Protein AF-A0A7S3AEM7-F1 (afdb_monomer_lite)

Organism: NCBI:txid156174

Radius of gyration: 25.13 Å; chains: 1; bounding box: 67×32×72 Å

Secondary structure (DSSP, 8-state):
--------PPPPPGGGB-HHHHTS-HHHHHHHHHHHHHHHHHHHHHHHHHHHHHHHHHHHHHHHHHHHHHHHHHTT--SSHHHHHHHHHHHHHHHHHHHHHHHHHHHHHHHHHHHHGGG--SBHHHHHHHHHHHHHHHHIIIIIIHHHHHHHHHHHHHHHHHHH----

InterPro domains:
  IPR045122 Calcium permeable stress-gated cation channel 1-like [PTHR13018] (8-155)

pLDDT: mean 77.85, std 10.49, range [43.31, 89.12]

Foldseek 3Di:
DPDPDPPDDDDDDPVFFPPVLPPDDPVQLVVLVVVLVVVLVVLLVVLLVVLLVLVVVLVVVLVVLVVVVVVVVVVVNDDDPSVVVNVVVNVVSVVVSVVVLVVSLVVSLVVLVVSLVSSRDRGNVVSVVVSVVSNVVSCCCSVPVSVVVSVVVVVVVVVVVVVPDPDD

Sequence (168 aa):
APGSCVEVASAPEPDGVLWENLELSWTYRLCVKAIVLVITYLLLAASFALFLLVRDKQARWTISLTETQVASRWFGLAMGDGLMATLATKSALAGAAAGVISGVSVAVVAFLFSASTWEGHATQTRQEQSLFAKISEALYFNIVLVPIGVGAFLSYHVSSEHLSDPSP

Structure (mmCIF, N/CA/C/O backbone):
data_AF-A0A7S3AEM7-F1
#
_entry.id   AF-A0A7S3AEM7-F1
#
loop_
_atom_site.group_PDB
_atom_site.id
_atom_site.type_symbol
_atom_site.label_atom_id
_atom_site.label_alt_id
_atom_site.label_comp_id
_atom_site.label_asym_id
_atom_site.label_entity_id
_atom_site.label_seq_id
_atom_site.pdbx_PDB_ins_code
_atom_site.Cartn_x
_atom_site.Cartn_y
_atom_site.Cartn_z
_atom_site.o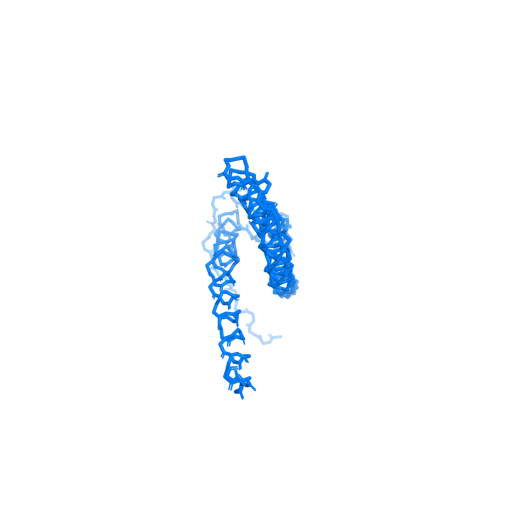ccupancy
_atom_site.B_iso_or_equiv
_atom_site.auth_seq_id
_atom_site.auth_comp_id
_atom_site.auth_asym_id
_atom_site.auth_atom_id
_atom_site.pdbx_PDB_model_num
ATOM 1 N N . ALA A 1 1 ? -35.671 -15.169 19.746 1.00 46.00 1 ALA A N 1
ATOM 2 C CA . ALA A 1 1 ? -34.592 -15.124 18.740 1.00 46.00 1 ALA A CA 1
ATOM 3 C C . ALA A 1 1 ? -33.615 -16.253 19.051 1.00 46.00 1 ALA A C 1
ATOM 5 O O . ALA A 1 1 ? -33.321 -16.434 20.229 1.00 46.00 1 ALA A O 1
ATOM 6 N N . PRO A 1 2 ? -33.209 -17.072 18.072 1.00 43.31 2 PRO A N 1
ATOM 7 C CA . PRO A 1 2 ? -32.381 -18.244 18.329 1.00 43.31 2 PRO A CA 1
ATOM 8 C C . PRO A 1 2 ? -31.000 -17.825 18.862 1.00 43.31 2 PRO A C 1
ATOM 10 O O . PRO A 1 2 ? -30.247 -17.151 18.171 1.00 43.31 2 PRO A O 1
ATOM 13 N N . GLY A 1 3 ? -30.704 -18.220 20.104 1.00 47.66 3 GLY A N 1
ATOM 14 C CA . GLY A 1 3 ? -29.352 -18.515 20.589 1.00 47.66 3 GLY A CA 1
ATOM 15 C C . GLY A 1 3 ? -28.330 -17.379 20.683 1.00 47.66 3 GLY A C 1
ATOM 16 O O . GLY A 1 3 ? -27.193 -17.587 20.272 1.00 47.66 3 GLY A O 1
ATOM 17 N N . SER A 1 4 ? -28.654 -16.217 21.264 1.00 58.19 4 SER A N 1
ATOM 18 C CA . SER A 1 4 ? -27.594 -15.307 21.724 1.00 58.19 4 SER A CA 1
ATOM 19 C C . SER A 1 4 ? -26.919 -15.919 22.956 1.00 58.19 4 SER A C 1
ATOM 21 O O . SER A 1 4 ? -27.363 -15.709 24.086 1.00 58.19 4 SER A O 1
ATOM 23 N N . CYS A 1 5 ? -25.888 -16.736 22.741 1.00 64.88 5 CYS A N 1
ATOM 24 C CA . CYS A 1 5 ? -24.992 -17.155 23.811 1.00 64.88 5 CYS A CA 1
ATOM 25 C C . CYS A 1 5 ? -24.472 -15.896 24.510 1.00 64.88 5 CYS A C 1
ATOM 27 O O . CYS A 1 5 ? -23.917 -15.010 23.861 1.00 64.88 5 CYS A O 1
ATOM 29 N N . VAL A 1 6 ? -24.690 -15.797 25.822 1.00 69.88 6 VAL A N 1
ATOM 30 C CA . VAL A 1 6 ? -24.072 -14.751 26.636 1.00 69.88 6 VAL A CA 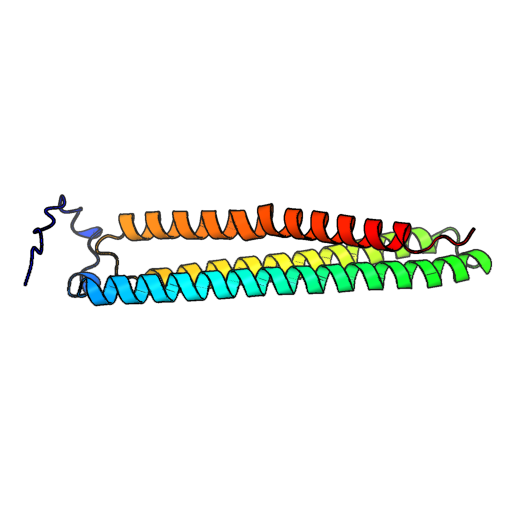1
ATOM 31 C C . VAL A 1 6 ? -22.576 -15.039 26.627 1.00 69.88 6 VAL A C 1
ATOM 33 O O . VAL A 1 6 ? -22.118 -15.995 27.250 1.00 69.88 6 VAL A O 1
ATOM 36 N N . GLU A 1 7 ? -21.824 -14.264 25.850 1.00 72.00 7 GLU A N 1
ATOM 37 C CA . GLU A 1 7 ? -20.369 -14.353 25.821 1.00 72.00 7 GLU A CA 1
ATOM 38 C C . GLU A 1 7 ? -19.841 -13.791 27.144 1.00 72.00 7 GLU A C 1
ATOM 40 O O . GLU A 1 7 ? -19.785 -12.580 27.352 1.00 72.00 7 GLU A O 1
ATOM 45 N N . VAL A 1 8 ? -19.507 -14.684 28.076 1.00 76.38 8 VAL A N 1
ATOM 46 C CA . VAL A 1 8 ? -18.849 -14.313 29.329 1.00 76.38 8 VAL A CA 1
ATOM 47 C C . VAL A 1 8 ? -17.351 -14.236 29.055 1.00 76.38 8 VAL A C 1
ATOM 49 O O . VAL A 1 8 ? -16.675 -15.258 28.960 1.00 76.38 8 VAL A O 1
ATOM 52 N N . ALA A 1 9 ? -16.838 -13.019 28.901 1.00 77.50 9 ALA A N 1
ATOM 53 C CA . ALA A 1 9 ? -15.408 -12.745 28.818 1.00 77.50 9 ALA A CA 1
ATOM 54 C C . ALA A 1 9 ? -14.904 -12.178 30.152 1.00 77.50 9 ALA A C 1
ATOM 56 O O . ALA A 1 9 ? -15.628 -11.456 30.838 1.00 77.50 9 ALA A O 1
ATOM 57 N N . SER A 1 10 ? -13.657 -12.486 30.518 1.00 81.62 10 SER A N 1
ATOM 58 C CA . SER A 1 10 ? -13.003 -11.865 31.673 1.00 81.62 10 SER A CA 1
ATOM 59 C C . SER A 1 10 ? -12.975 -10.348 31.502 1.00 81.62 10 SER A C 1
ATOM 61 O O . SER A 1 10 ? -12.551 -9.847 30.458 1.00 81.62 10 SER A O 1
ATOM 63 N N . ALA A 1 11 ? -13.442 -9.627 32.520 1.00 79.44 11 ALA A N 1
ATOM 64 C CA . ALA A 1 11 ? -13.425 -8.174 32.507 1.00 79.44 11 ALA A CA 1
ATOM 65 C C . ALA A 1 11 ? -11.966 -7.675 32.511 1.00 79.44 11 ALA A C 1
ATOM 67 O O . ALA A 1 11 ? -11.166 -8.164 33.314 1.00 79.44 11 ALA A O 1
ATOM 68 N N . PRO A 1 12 ? -11.602 -6.746 31.615 1.00 79.38 12 PRO A N 1
ATOM 69 C CA . PRO A 1 12 ? -10.299 -6.086 31.643 1.00 79.38 12 PRO A CA 1
ATOM 70 C C . PRO A 1 12 ? -10.201 -5.114 32.832 1.00 79.38 12 PRO A C 1
ATOM 72 O O . PRO A 1 12 ? -11.193 -4.818 33.501 1.00 79.38 12 PRO A O 1
ATOM 75 N N . GLU A 1 13 ? -9.002 -4.581 33.056 1.00 86.31 13 GLU A N 1
ATOM 76 C CA . GLU A 1 13 ? -8.776 -3.473 33.989 1.00 86.31 13 GLU A CA 1
ATOM 77 C C . GLU A 1 13 ? -9.640 -2.249 33.616 1.00 86.31 13 GLU A C 1
ATOM 79 O O . GLU A 1 13 ? -9.871 -2.012 32.425 1.00 86.31 13 GLU A O 1
ATOM 84 N N . PRO A 1 14 ? -10.126 -1.468 34.604 1.00 81.69 14 PRO A N 1
ATOM 85 C CA . PRO A 1 14 ? -11.102 -0.396 34.379 1.00 81.69 14 PRO A CA 1
ATOM 86 C C . PRO A 1 14 ? -10.607 0.690 33.414 1.00 81.69 14 PRO A C 1
ATOM 88 O O . PRO A 1 14 ? -11.410 1.246 32.667 1.00 81.69 14 PRO A O 1
ATOM 91 N N . ASP A 1 15 ? -9.296 0.934 33.378 1.00 84.69 15 ASP A N 1
ATOM 92 C CA . ASP A 1 15 ? -8.669 1.927 32.500 1.00 84.69 15 ASP A CA 1
ATOM 93 C C . ASP A 1 15 ? -8.606 1.467 31.033 1.00 84.69 15 ASP A C 1
ATOM 95 O O . ASP A 1 15 ? -8.532 2.286 30.122 1.00 84.69 15 ASP A O 1
ATOM 99 N N . GLY A 1 16 ? -8.669 0.155 30.780 1.00 82.25 16 GLY A N 1
ATOM 100 C CA . GLY A 1 16 ? -8.613 -0.424 29.434 1.00 82.25 16 GLY A CA 1
ATOM 101 C C . GLY A 1 16 ? -9.978 -0.576 28.756 1.00 82.25 16 GLY A C 1
ATOM 102 O O . GLY A 1 16 ? -10.043 -1.071 27.623 1.00 82.25 16 GLY A O 1
ATOM 103 N N . VAL A 1 17 ? -11.065 -0.210 29.443 1.00 86.56 17 VAL A N 1
ATOM 104 C CA . VAL A 1 17 ? -12.440 -0.316 28.939 1.00 86.56 17 VAL A CA 1
ATOM 105 C C . VAL A 1 17 ? -12.786 0.906 28.096 1.00 86.56 17 VAL A C 1
ATOM 107 O O . VAL A 1 17 ? -12.756 2.042 28.563 1.00 86.56 17 VAL A O 1
ATOM 110 N N . LEU A 1 18 ? -13.19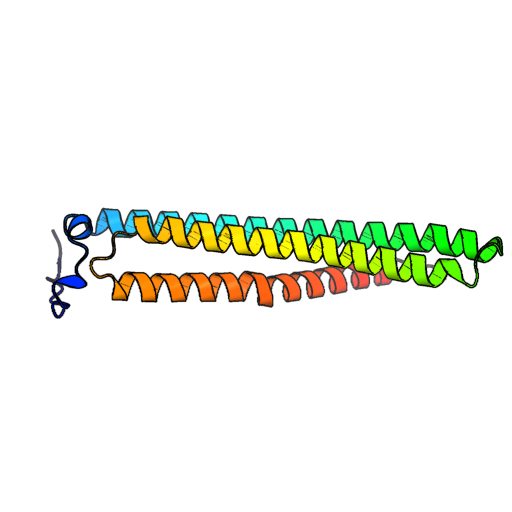7 0.664 26.853 1.00 84.19 18 LEU A N 1
ATOM 111 C CA . LEU A 1 18 ? -13.706 1.708 25.967 1.00 84.19 18 LEU A CA 1
ATOM 112 C C . LEU A 1 18 ? -15.217 1.834 26.167 1.00 84.19 18 LEU A C 1
ATOM 114 O O . LEU A 1 18 ? -16.007 1.174 25.486 1.00 84.19 18 LEU A O 1
ATOM 118 N N . TRP A 1 19 ? -15.606 2.668 27.133 1.00 84.31 19 TRP A N 1
ATOM 119 C CA . TRP A 1 19 ? -16.998 2.818 27.573 1.00 84.31 19 TRP A CA 1
ATOM 120 C C . TRP A 1 19 ? -17.953 3.210 26.441 1.00 84.31 19 TRP A C 1
ATOM 122 O O . TRP A 1 19 ? -19.044 2.656 26.339 1.00 84.31 19 TRP A O 1
ATOM 132 N N . GLU A 1 20 ? -17.497 4.073 25.534 1.00 84.25 20 GLU A N 1
ATOM 133 C CA . GLU A 1 20 ? -18.246 4.547 24.360 1.00 84.25 20 GLU A CA 1
ATOM 134 C C . GLU A 1 20 ? -18.667 3.408 23.416 1.00 84.25 20 GLU A C 1
ATOM 136 O O . GLU A 1 20 ? -19.687 3.488 22.734 1.00 84.25 20 GLU A O 1
ATOM 141 N N . ASN A 1 21 ? -17.905 2.312 23.396 1.00 83.12 21 ASN A N 1
ATOM 142 C CA . ASN A 1 21 ? -18.122 1.206 22.470 1.00 83.12 21 ASN A CA 1
ATOM 143 C C . ASN A 1 21 ? -18.993 0.090 23.052 1.00 83.12 21 ASN A C 1
ATOM 145 O O . ASN A 1 21 ? -19.444 -0.774 22.293 1.00 83.12 21 ASN A O 1
ATOM 149 N N . LEU A 1 22 ? -19.240 0.073 24.367 1.00 81.56 22 LEU A N 1
ATOM 150 C CA . LEU A 1 22 ? -19.992 -0.994 25.041 1.00 81.56 22 LEU A CA 1
ATOM 151 C C . LEU A 1 22 ? -21.453 -1.068 24.582 1.00 81.56 22 LEU A C 1
ATOM 153 O O . LEU A 1 22 ? -21.993 -2.168 24.482 1.00 81.56 22 LEU A O 1
ATOM 157 N N . GLU A 1 23 ? -22.055 0.071 24.242 1.00 86.12 23 GLU A N 1
ATOM 158 C CA . GLU A 1 23 ? -23.465 0.177 23.840 1.00 86.12 23 GLU A CA 1
ATOM 159 C C . GLU A 1 23 ? -23.722 -0.254 22.386 1.00 86.12 23 GLU A C 1
ATOM 161 O O . GLU A 1 23 ? -24.865 -0.449 21.968 1.00 86.12 23 GLU A O 1
ATOM 166 N N . LEU A 1 24 ? -22.661 -0.439 21.594 1.00 85.38 24 LEU A N 1
ATOM 167 C CA . LEU A 1 24 ? -22.786 -0.807 20.189 1.00 85.38 24 LEU A CA 1
ATOM 168 C C . LEU A 1 24 ? -23.316 -2.236 20.027 1.00 85.38 24 LEU A C 1
ATOM 170 O O . LEU A 1 24 ? -22.726 -3.204 20.513 1.00 85.38 24 LEU A O 1
ATOM 174 N N . SER A 1 25 ? -24.391 -2.371 19.249 1.00 87.06 25 SER A N 1
ATOM 175 C CA . SER A 1 25 ? -24.947 -3.675 18.883 1.00 87.06 25 SER A CA 1
ATOM 176 C C . SER A 1 25 ? -23.938 -4.532 18.105 1.00 87.06 25 SER A C 1
ATOM 178 O O . SER A 1 25 ? -23.137 -4.037 17.307 1.00 87.06 25 SER A O 1
ATOM 180 N N . TRP A 1 26 ? -23.998 -5.852 18.299 1.00 81.25 26 TRP A N 1
ATOM 181 C CA . TRP A 1 26 ? -23.118 -6.796 17.601 1.00 81.25 26 TRP A CA 1
ATOM 182 C C . TRP A 1 26 ? -23.251 -6.704 16.072 1.00 81.25 26 TRP A C 1
ATOM 184 O O . TRP A 1 26 ? -22.250 -6.741 15.358 1.00 81.25 26 TRP A O 1
ATOM 194 N N . THR A 1 27 ? -24.473 -6.513 15.566 1.00 86.44 27 THR A N 1
ATOM 195 C CA . THR A 1 27 ? -24.755 -6.335 14.134 1.00 86.44 27 THR A CA 1
ATOM 196 C C . THR A 1 27 ? -24.099 -5.082 13.566 1.00 86.44 27 THR A C 1
ATOM 198 O O . THR A 1 27 ? -23.529 -5.143 12.478 1.00 86.44 27 THR A O 1
ATOM 201 N N . TYR A 1 28 ? -24.120 -3.968 14.303 1.00 86.88 28 TYR A N 1
ATOM 202 C CA . TYR A 1 28 ? -23.415 -2.752 13.901 1.00 86.88 28 TYR A CA 1
ATOM 203 C C . TYR A 1 28 ? -21.904 -2.990 13.810 1.00 86.88 28 TYR A C 1
ATOM 205 O O . TYR A 1 28 ? -21.299 -2.694 12.780 1.00 86.88 28 TYR A O 1
ATOM 213 N N . ARG A 1 29 ? -21.303 -3.612 14.835 1.00 83.88 29 ARG A N 1
ATOM 214 C CA . ARG A 1 29 ? -19.864 -3.935 14.835 1.00 83.88 29 ARG A CA 1
ATOM 215 C C . ARG A 1 29 ? -19.484 -4.844 13.665 1.00 83.88 29 ARG A C 1
ATOM 217 O O . ARG A 1 29 ? -18.454 -4.626 13.031 1.00 83.88 29 ARG A O 1
ATOM 224 N N . LEU A 1 30 ? -20.310 -5.846 13.358 1.00 85.69 30 LEU A N 1
ATOM 225 C CA . LEU A 1 30 ? -20.096 -6.734 12.214 1.00 85.69 30 LEU A CA 1
ATOM 226 C C . LEU A 1 30 ? -20.170 -5.965 10.885 1.00 85.69 30 LEU A C 1
ATOM 228 O O . LEU A 1 30 ? -19.307 -6.141 10.028 1.00 85.69 30 LEU A O 1
ATOM 232 N N . CYS A 1 31 ? -21.168 -5.091 10.733 1.00 88.94 31 CYS A N 1
ATOM 233 C CA . CYS A 1 31 ? -21.360 -4.277 9.535 1.00 88.94 31 CYS A CA 1
ATOM 234 C C . CYS A 1 31 ? -20.168 -3.342 9.293 1.00 88.94 31 CYS A C 1
ATOM 236 O O . CYS A 1 31 ? -19.599 -3.340 8.203 1.00 88.94 31 CYS A O 1
ATOM 238 N N . VAL A 1 32 ? -19.720 -2.617 10.323 1.00 88.00 32 VAL A N 1
ATOM 239 C CA . VAL A 1 32 ? -18.553 -1.731 10.214 1.00 88.00 32 VAL A CA 1
ATOM 240 C C . VAL A 1 32 ? -17.293 -2.523 9.874 1.00 88.00 32 VAL A C 1
ATOM 242 O O . VAL A 1 32 ? -16.569 -2.139 8.959 1.00 88.00 32 VAL A O 1
ATOM 245 N N . LYS A 1 33 ? -17.054 -3.667 10.528 1.00 85.38 33 LYS A N 1
ATOM 246 C CA . LYS A 1 33 ? -15.909 -4.535 10.204 1.00 85.38 33 LYS A CA 1
ATOM 247 C C . LYS A 1 33 ? -15.935 -5.013 8.755 1.00 85.38 33 LYS A C 1
ATOM 249 O O . LYS A 1 33 ? -14.894 -5.001 8.103 1.00 85.38 33 LYS A O 1
ATOM 254 N N . ALA A 1 34 ? -17.105 -5.396 8.244 1.00 87.44 34 ALA A N 1
ATOM 255 C CA . ALA A 1 34 ? -17.266 -5.794 6.850 1.00 87.44 34 ALA A CA 1
ATOM 256 C C . ALA A 1 34 ? -16.980 -4.627 5.891 1.00 87.44 34 ALA A C 1
ATOM 258 O O . ALA A 1 34 ? -16.246 -4.804 4.923 1.00 87.44 34 ALA A O 1
ATOM 259 N N . ILE A 1 35 ? -17.490 -3.427 6.185 1.00 88.81 35 ILE A N 1
ATOM 260 C CA . ILE A 1 35 ? -17.245 -2.222 5.379 1.00 88.81 35 ILE A CA 1
ATOM 261 C C . ILE A 1 35 ? -15.755 -1.867 5.366 1.00 88.81 35 ILE A C 1
ATOM 263 O O . ILE A 1 35 ? -15.186 -1.675 4.293 1.00 88.81 35 ILE A O 1
ATOM 267 N N . VAL A 1 36 ? -15.103 -1.825 6.532 1.00 87.38 36 VAL A N 1
ATOM 268 C CA . VAL A 1 36 ? -13.665 -1.532 6.639 1.00 87.38 36 VAL A CA 1
ATOM 269 C C . VAL A 1 36 ? -12.846 -2.554 5.855 1.00 87.38 36 VAL A C 1
ATOM 271 O O . VAL A 1 36 ? -11.929 -2.173 5.130 1.00 87.38 36 VAL A O 1
ATOM 274 N N . LEU A 1 37 ? -13.196 -3.837 5.940 1.00 84.50 37 LEU A N 1
ATOM 275 C CA . LEU A 1 37 ? -12.527 -4.908 5.202 1.00 84.50 37 LEU A CA 1
ATOM 276 C C . LEU A 1 37 ? -12.708 -4.754 3.684 1.00 84.50 37 LEU A C 1
ATOM 278 O O . LEU A 1 37 ? -11.727 -4.827 2.945 1.00 84.50 37 LEU A O 1
ATOM 282 N N . VAL A 1 38 ? -13.922 -4.461 3.211 1.00 88.44 38 VAL A N 1
ATOM 283 C CA . VAL A 1 38 ? -14.184 -4.198 1.785 1.00 88.44 38 VAL A CA 1
ATOM 284 C C . VAL A 1 38 ? -13.381 -2.993 1.295 1.00 88.44 38 VAL A C 1
ATOM 286 O O . VAL A 1 38 ? -12.703 -3.085 0.272 1.00 88.44 38 VAL A O 1
ATOM 289 N N . ILE A 1 39 ? -13.403 -1.879 2.032 1.00 87.50 39 ILE A N 1
ATOM 290 C CA . ILE A 1 39 ? -12.648 -0.674 1.667 1.00 87.50 39 ILE A CA 1
ATOM 291 C C . ILE A 1 39 ? -11.141 -0.963 1.661 1.00 87.50 39 ILE A C 1
ATOM 293 O O . ILE A 1 39 ? -10.441 -0.524 0.751 1.00 87.50 39 ILE A O 1
ATOM 297 N N . THR A 1 40 ? -10.648 -1.750 2.619 1.00 84.06 40 THR A N 1
ATOM 298 C CA . THR A 1 40 ? -9.240 -2.166 2.679 1.00 84.06 40 THR A CA 1
ATOM 299 C C . THR A 1 40 ? -8.838 -2.938 1.425 1.00 84.06 40 THR A C 1
ATOM 301 O O . THR A 1 40 ? -7.826 -2.603 0.813 1.00 84.06 40 THR A O 1
ATOM 304 N N . TYR A 1 41 ? -9.642 -3.909 0.980 1.00 84.75 41 TYR A N 1
ATOM 305 C CA . TYR A 1 41 ? -9.359 -4.640 -0.260 1.00 84.75 41 TYR A CA 1
ATOM 306 C C . TYR A 1 41 ? -9.422 -3.751 -1.506 1.00 84.75 41 TYR A C 1
ATOM 308 O O . TYR A 1 41 ? -8.595 -3.910 -2.402 1.00 84.75 41 TYR A O 1
ATOM 316 N N . LEU A 1 42 ? -10.348 -2.788 -1.563 1.00 87.06 42 LEU A N 1
ATOM 317 C CA . LEU A 1 42 ? -10.406 -1.819 -2.663 1.00 87.06 42 LEU A CA 1
ATOM 318 C C . LEU A 1 42 ? -9.161 -0.922 -2.701 1.00 87.06 42 LEU A C 1
ATOM 320 O O . LEU A 1 42 ? -8.594 -0.707 -3.771 1.00 87.06 42 LEU A O 1
ATOM 324 N N . LEU A 1 43 ? -8.701 -0.442 -1.543 1.00 84.94 43 LEU A N 1
ATOM 325 C CA . LEU A 1 43 ? -7.452 0.315 -1.410 1.00 84.94 43 LEU A CA 1
ATOM 326 C C . LEU A 1 43 ? -6.237 -0.513 -1.829 1.00 84.94 43 LEU A C 1
ATOM 328 O O . LEU A 1 43 ? -5.356 0.006 -2.510 1.00 84.94 43 LEU A O 1
ATOM 332 N N . LEU A 1 44 ? -6.203 -1.795 -1.466 1.00 83.12 44 LEU A N 1
ATOM 333 C CA . LEU A 1 44 ? -5.133 -2.717 -1.847 1.00 83.12 44 LEU A CA 1
ATOM 334 C C . LEU A 1 44 ? -5.128 -2.997 -3.361 1.00 83.12 44 LEU A C 1
ATOM 336 O O . LEU A 1 44 ? -4.078 -3.053 -3.995 1.00 83.12 44 LEU A O 1
ATOM 340 N N . ALA A 1 45 ? -6.304 -3.138 -3.974 1.00 84.81 45 ALA A N 1
ATOM 341 C CA . ALA A 1 45 ? -6.421 -3.291 -5.422 1.00 84.81 45 ALA A CA 1
ATOM 342 C C . ALA A 1 45 ? -5.990 -2.009 -6.158 1.00 84.81 45 ALA A C 1
ATOM 344 O O . ALA A 1 45 ? -5.282 -2.069 -7.166 1.00 84.81 45 ALA A O 1
ATOM 345 N N . ALA A 1 46 ? -6.370 -0.842 -5.631 1.00 85.31 46 ALA A N 1
ATOM 346 C CA . ALA A 1 46 ? -5.952 0.448 -6.166 1.00 85.31 46 ALA A CA 1
ATOM 347 C C . ALA A 1 46 ? -4.438 0.672 -6.018 1.00 85.31 46 ALA A C 1
ATOM 349 O O . ALA A 1 46 ? -3.807 1.165 -6.956 1.00 85.31 46 ALA A O 1
ATOM 350 N N . SER A 1 47 ? -3.834 0.276 -4.888 1.00 83.44 47 SER A N 1
ATOM 351 C CA . SER A 1 47 ? -2.379 0.336 -4.710 1.00 83.44 47 SER A CA 1
ATOM 352 C C . SER A 1 47 ? -1.685 -0.558 -5.735 1.00 83.44 47 SER A C 1
ATOM 354 O O . SER A 1 47 ? -0.792 -0.090 -6.436 1.00 83.44 47 SER A O 1
ATOM 356 N N . PHE A 1 48 ? -2.151 -1.793 -5.925 1.00 83.50 48 PHE A N 1
ATOM 357 C CA . PHE A 1 48 ? -1.607 -2.700 -6.935 1.00 83.50 48 PHE A CA 1
ATOM 358 C C . PHE A 1 48 ? -1.658 -2.101 -8.351 1.00 83.50 48 PHE A C 1
ATOM 360 O O . PHE A 1 48 ? -0.651 -2.099 -9.063 1.00 83.50 48 PHE A O 1
ATOM 367 N N . ALA A 1 49 ? -2.797 -1.522 -8.742 1.00 85.19 49 ALA A N 1
ATOM 368 C CA . ALA A 1 49 ? -2.943 -0.855 -10.035 1.00 85.19 49 ALA A CA 1
ATOM 369 C C . ALA A 1 49 ? -1.980 0.337 -10.187 1.00 85.19 49 ALA A C 1
ATOM 371 O O . ALA A 1 49 ? -1.332 0.486 -11.225 1.00 85.19 49 ALA A O 1
ATOM 372 N N . LEU A 1 50 ? -1.827 1.159 -9.145 1.00 85.88 50 LEU A N 1
ATOM 373 C CA . LEU A 1 50 ? -0.868 2.265 -9.140 1.00 85.88 50 LEU A CA 1
ATOM 374 C C . LEU A 1 50 ? 0.576 1.774 -9.275 1.00 85.88 50 LEU A C 1
ATOM 376 O O . LEU A 1 50 ? 1.347 2.364 -10.030 1.00 85.88 50 LEU A O 1
ATOM 380 N N . PHE A 1 51 ? 0.945 0.684 -8.602 1.00 83.69 51 PHE A N 1
ATOM 381 C CA . PHE A 1 51 ? 2.276 0.090 -8.733 1.00 83.69 51 PHE A CA 1
ATOM 382 C C . PHE A 1 51 ? 2.555 -0.376 -10.164 1.00 83.69 51 PHE A C 1
ATOM 384 O O . PHE A 1 51 ? 3.636 -0.098 -10.686 1.00 83.69 51 PHE A O 1
ATOM 391 N N . LEU A 1 52 ? 1.590 -1.036 -10.812 1.00 83.44 52 LEU A N 1
ATOM 392 C CA . LEU A 1 52 ? 1.707 -1.431 -12.218 1.00 83.44 52 LEU A CA 1
ATOM 393 C C . LEU A 1 52 ? 1.926 -0.215 -13.121 1.00 83.44 52 LEU A C 1
ATOM 395 O O . LEU A 1 52 ? 2.845 -0.219 -13.938 1.00 83.44 52 LEU A O 1
ATOM 399 N N . LEU A 1 53 ? 1.140 0.848 -12.936 1.00 85.81 53 LEU A N 1
ATOM 400 C CA . LEU A 1 53 ? 1.261 2.075 -13.726 1.00 85.81 53 LEU A CA 1
ATOM 401 C C . LEU A 1 53 ? 2.612 2.765 -13.519 1.00 85.81 53 LEU A C 1
ATOM 403 O O . LEU A 1 53 ? 3.254 3.161 -14.491 1.00 85.81 53 LEU A O 1
ATOM 407 N N . VAL A 1 54 ? 3.070 2.894 -12.271 1.00 85.88 54 VAL A N 1
ATOM 408 C CA . VAL A 1 54 ? 4.373 3.499 -11.960 1.00 85.88 54 VAL A CA 1
ATOM 409 C C . VAL A 1 54 ? 5.501 2.688 -12.598 1.00 85.88 54 VAL A C 1
ATOM 411 O O . VAL A 1 54 ? 6.410 3.277 -13.185 1.00 85.88 54 VAL A O 1
ATOM 414 N N . ARG A 1 55 ? 5.439 1.352 -12.542 1.00 82.12 55 ARG A N 1
ATOM 415 C CA . ARG A 1 55 ? 6.465 0.480 -13.131 1.00 82.12 55 ARG A CA 1
ATOM 416 C C . ARG A 1 55 ? 6.442 0.466 -14.659 1.00 82.12 55 ARG A C 1
ATOM 418 O O . ARG A 1 55 ? 7.515 0.555 -15.249 1.00 82.12 55 ARG A O 1
ATOM 425 N N . ASP A 1 56 ? 5.273 0.428 -15.295 1.00 82.31 56 ASP A N 1
ATOM 426 C CA . ASP A 1 56 ? 5.148 0.529 -16.760 1.00 82.31 56 ASP A CA 1
ATOM 427 C C . ASP A 1 56 ? 5.692 1.874 -17.264 1.00 82.31 56 ASP A C 1
ATOM 429 O O . ASP A 1 56 ? 6.520 1.923 -18.177 1.00 82.31 56 ASP A O 1
ATOM 433 N N . LYS A 1 57 ? 5.320 2.981 -16.606 1.00 82.19 57 LYS A N 1
ATOM 434 C CA . LYS A 1 57 ? 5.880 4.300 -16.929 1.00 82.19 57 LYS A CA 1
ATOM 435 C C . LYS A 1 57 ? 7.390 4.318 -16.711 1.00 82.19 57 LYS A C 1
ATOM 437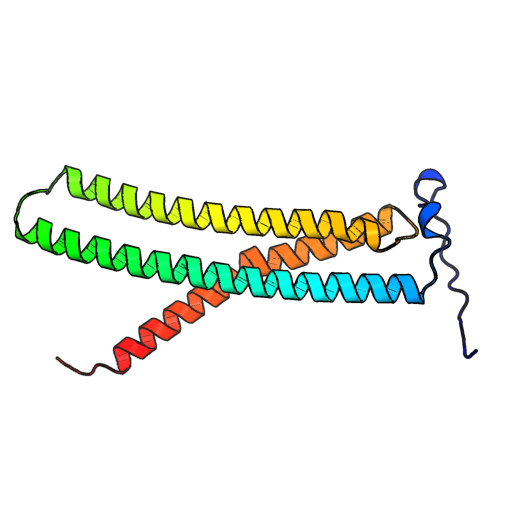 O O . LYS A 1 57 ? 8.115 4.743 -17.604 1.00 82.19 57 LYS A O 1
ATOM 442 N N . GLN A 1 58 ? 7.889 3.804 -15.590 1.00 81.44 58 GLN A N 1
ATOM 443 C CA . GLN A 1 58 ? 9.328 3.732 -15.339 1.00 81.44 58 GLN A CA 1
ATOM 444 C C . GLN A 1 58 ? 10.066 2.939 -16.434 1.00 81.44 58 GLN A C 1
ATOM 446 O O . GLN A 1 58 ? 11.117 3.385 -16.902 1.00 81.44 58 GLN A O 1
ATOM 451 N N . ALA A 1 59 ? 9.517 1.806 -16.882 1.00 79.00 59 ALA A N 1
ATOM 452 C CA . ALA A 1 59 ? 10.100 0.981 -17.938 1.00 79.00 59 ALA A CA 1
ATOM 453 C C . ALA A 1 59 ? 10.164 1.728 -19.281 1.00 79.00 59 ALA A C 1
ATOM 455 O O . ALA A 1 59 ? 11.246 1.861 -19.856 1.00 79.00 59 ALA A O 1
ATOM 456 N N . ARG A 1 60 ? 9.045 2.310 -19.735 1.00 78.00 60 ARG A N 1
ATOM 457 C CA . ARG A 1 60 ? 8.979 3.069 -21.001 1.00 78.00 60 ARG A CA 1
ATOM 458 C C . ARG A 1 60 ? 9.927 4.266 -21.023 1.00 78.00 60 ARG A C 1
ATOM 460 O O . ARG A 1 60 ? 10.607 4.507 -22.017 1.00 78.00 60 ARG A O 1
ATOM 467 N N . TRP A 1 61 ? 10.003 5.003 -19.915 1.00 76.31 61 TRP A N 1
ATOM 468 C CA . TRP A 1 61 ? 10.910 6.146 -19.792 1.00 76.31 61 TRP A CA 1
ATOM 469 C C . TRP A 1 61 ? 12.376 5.708 -19.817 1.00 76.31 61 TRP A C 1
ATOM 471 O O . TRP A 1 61 ? 13.208 6.374 -20.429 1.00 76.31 61 TRP A O 1
ATOM 481 N N . THR A 1 62 ? 12.692 4.561 -19.211 1.00 72.81 62 THR A N 1
ATOM 482 C CA . THR A 1 62 ? 14.049 4.002 -19.242 1.00 72.81 62 THR A CA 1
ATOM 483 C C . THR A 1 62 ? 14.466 3.623 -20.667 1.00 72.81 62 THR A C 1
ATOM 485 O O . THR A 1 62 ? 15.603 3.908 -21.041 1.00 72.81 62 THR A O 1
ATOM 488 N N . ILE A 1 63 ? 13.555 3.051 -21.467 1.00 73.56 63 ILE A N 1
ATOM 489 C CA . ILE A 1 63 ? 13.805 2.685 -22.874 1.00 73.56 63 ILE A CA 1
ATOM 490 C C . ILE A 1 63 ? 14.041 3.936 -23.738 1.00 73.56 63 ILE A C 1
ATOM 492 O O . ILE A 1 63 ? 15.044 4.020 -24.450 1.00 73.56 63 ILE A O 1
ATOM 496 N N . SER A 1 64 ? 13.188 4.957 -23.613 1.00 73.12 64 SER A N 1
ATOM 497 C CA . SER A 1 64 ? 13.337 6.217 -24.362 1.00 73.12 64 SER A CA 1
ATOM 498 C C . SER A 1 64 ? 14.655 6.944 -24.043 1.00 73.12 64 SER A C 1
ATOM 500 O O . SER A 1 64 ? 15.338 7.468 -24.931 1.00 73.12 64 SER A O 1
ATOM 502 N N . LEU A 1 65 ? 15.077 6.920 -22.774 1.00 71.75 65 LEU A N 1
ATOM 503 C CA . LEU A 1 65 ? 16.374 7.461 -22.362 1.00 71.75 65 LEU A CA 1
ATOM 504 C C . LEU A 1 65 ? 17.542 6.664 -22.955 1.00 71.75 65 LEU A C 1
ATOM 506 O O . LEU A 1 65 ? 18.573 7.250 -23.272 1.00 71.75 65 LEU A O 1
ATOM 510 N N . THR A 1 66 ? 17.414 5.347 -23.133 1.00 67.50 66 THR A N 1
ATOM 511 C CA . THR A 1 66 ? 18.462 4.560 -23.797 1.00 67.50 66 THR A CA 1
ATOM 512 C C . THR A 1 66 ? 18.552 4.828 -25.298 1.00 67.50 66 THR A C 1
ATOM 514 O O . THR A 1 66 ? 19.666 4.942 -25.799 1.00 67.50 66 THR A O 1
ATOM 517 N N . GLU A 1 67 ? 17.440 5.009 -26.013 1.00 67.50 67 GLU A N 1
ATOM 518 C CA . GLU A 1 67 ? 17.462 5.298 -27.460 1.00 67.50 67 GLU A CA 1
ATOM 519 C C . GLU A 1 67 ? 18.160 6.626 -27.781 1.00 67.50 67 GLU A C 1
ATOM 521 O O . GLU A 1 67 ? 19.041 6.692 -28.640 1.00 67.50 67 GLU A O 1
ATOM 526 N N . THR A 1 68 ? 17.834 7.677 -27.027 1.00 64.62 68 THR A N 1
ATOM 527 C CA . THR A 1 68 ? 18.462 9.002 -27.174 1.00 64.62 68 THR A CA 1
ATOM 528 C C . THR A 1 68 ? 19.960 8.984 -26.851 1.00 64.62 68 THR A C 1
ATOM 530 O O . THR A 1 68 ? 20.740 9.718 -27.460 1.00 64.62 68 THR A O 1
ATOM 533 N N . GLN A 1 69 ? 20.382 8.106 -25.939 1.00 63.31 69 GLN A N 1
ATOM 534 C CA . GLN A 1 69 ? 21.785 7.909 -25.566 1.00 63.31 69 GLN A CA 1
ATOM 535 C C . GLN A 1 69 ? 22.564 7.073 -26.586 1.00 63.31 69 GLN A C 1
ATOM 537 O O . GLN A 1 69 ? 23.732 7.354 -26.847 1.00 63.31 69 GLN A O 1
ATOM 542 N N . VAL A 1 70 ? 21.948 6.052 -27.187 1.00 63.25 70 VAL A N 1
ATOM 543 C CA . VAL A 1 70 ? 22.580 5.308 -28.286 1.00 63.25 70 VAL A CA 1
ATOM 544 C C . VAL A 1 70 ? 22.812 6.259 -29.458 1.00 63.25 70 VAL A C 1
ATOM 546 O O . VAL A 1 70 ? 23.923 6.297 -29.983 1.00 63.25 70 VAL A O 1
ATOM 549 N N . ALA A 1 71 ? 21.831 7.105 -29.788 1.00 62.38 71 ALA A N 1
ATOM 550 C CA . ALA A 1 71 ? 21.992 8.142 -30.802 1.00 62.38 71 ALA A CA 1
ATOM 551 C C . ALA A 1 71 ? 23.161 9.094 -30.477 1.00 62.38 71 ALA A C 1
ATOM 553 O O . ALA A 1 71 ? 24.045 9.282 -31.310 1.00 62.38 71 ALA A O 1
ATOM 554 N N . SER A 1 72 ? 23.242 9.641 -29.258 1.00 61.84 72 SER A N 1
ATOM 555 C CA . SER A 1 72 ? 24.332 10.558 -28.882 1.00 61.84 72 SER A CA 1
ATOM 556 C C . SER A 1 72 ? 25.713 9.887 -28.813 1.00 61.84 72 SER A C 1
ATOM 558 O O . SER A 1 72 ? 26.719 10.526 -29.137 1.00 61.84 72 SER A O 1
ATOM 560 N N . ARG A 1 73 ? 25.774 8.593 -28.462 1.00 60.84 73 ARG A N 1
ATOM 561 C CA . ARG A 1 73 ? 26.999 7.777 -28.485 1.00 60.84 73 ARG A CA 1
ATOM 562 C C . ARG A 1 73 ? 27.519 7.566 -29.908 1.00 60.84 73 ARG A C 1
ATOM 564 O O . ARG A 1 73 ? 28.729 7.639 -30.108 1.00 60.84 73 ARG A O 1
ATOM 571 N N . TRP A 1 74 ? 26.634 7.361 -30.887 1.00 60.66 74 TRP A N 1
ATOM 572 C CA . TRP A 1 74 ? 27.004 7.325 -32.310 1.00 60.66 74 TRP A CA 1
ATOM 573 C C . TRP A 1 74 ? 27.519 8.679 -32.819 1.00 60.66 74 TRP A C 1
ATOM 575 O O . TRP A 1 74 ? 28.412 8.711 -33.660 1.00 60.66 74 TRP A O 1
ATOM 585 N N . PHE A 1 75 ? 27.022 9.791 -32.269 1.00 64.56 75 PHE A N 1
ATOM 586 C CA . PHE A 1 75 ? 27.482 11.144 -32.611 1.00 64.56 75 PHE A CA 1
ATOM 587 C C . PHE A 1 75 ? 28.757 11.600 -31.872 1.00 64.56 75 PHE A C 1
ATOM 589 O O . PHE A 1 75 ? 29.181 12.740 -32.046 1.00 64.56 75 PHE A O 1
ATOM 596 N N . GLY A 1 76 ? 29.407 10.742 -31.074 1.00 55.59 76 GLY A N 1
ATOM 597 C CA . GLY A 1 76 ? 30.741 11.007 -30.512 1.00 55.59 76 GLY A CA 1
ATOM 598 C C . GLY A 1 76 ? 30.828 12.144 -29.481 1.00 55.59 76 GLY A C 1
ATOM 599 O O . GLY A 1 76 ? 31.929 12.580 -29.156 1.00 55.59 76 GLY A O 1
ATOM 600 N N . LEU A 1 77 ? 29.698 12.629 -28.953 1.00 57.62 77 LEU A N 1
ATOM 601 C CA . LEU A 1 77 ? 29.648 13.868 -28.163 1.00 57.62 77 LEU A CA 1
ATOM 602 C C . LEU A 1 77 ? 29.768 13.704 -26.637 1.00 57.62 77 LEU A C 1
ATOM 604 O O . LEU A 1 77 ? 29.859 14.711 -25.943 1.00 57.62 77 LEU A O 1
ATOM 608 N N . ALA A 1 78 ? 29.797 12.492 -26.071 1.00 54.31 78 ALA A N 1
ATOM 609 C CA . ALA A 1 78 ? 29.898 12.344 -24.612 1.00 54.31 78 ALA A CA 1
ATOM 610 C C . ALA A 1 78 ? 30.440 10.974 -24.176 1.00 54.31 78 ALA A C 1
ATOM 612 O O . ALA A 1 78 ? 29.694 10.000 -24.125 1.00 54.31 78 ALA A O 1
ATOM 613 N N . MET A 1 79 ? 31.726 10.896 -23.808 1.00 55.12 79 MET A N 1
ATOM 614 C CA . MET A 1 79 ? 32.298 9.689 -23.180 1.00 55.12 79 MET A CA 1
ATOM 615 C C . MET A 1 79 ? 32.510 9.804 -21.658 1.00 55.12 79 MET A C 1
ATOM 617 O O . MET A 1 79 ? 32.612 8.774 -21.003 1.00 55.12 79 MET A O 1
ATOM 621 N N . GLY A 1 80 ? 32.529 11.014 -21.079 1.00 58.44 80 GLY A N 1
ATOM 622 C CA . GLY A 1 80 ? 32.774 11.229 -19.639 1.00 58.44 80 GLY A CA 1
ATOM 623 C C . GLY A 1 80 ? 31.522 11.595 -18.835 1.00 58.44 80 GLY A C 1
ATOM 624 O O . GLY A 1 80 ? 31.119 10.863 -17.934 1.00 58.44 80 GLY A O 1
ATOM 625 N N . ASP A 1 81 ? 30.855 12.690 -19.205 1.00 60.41 81 ASP A N 1
ATOM 626 C CA . ASP A 1 81 ? 29.738 13.249 -18.420 1.00 60.41 81 ASP A CA 1
ATOM 627 C C . ASP A 1 81 ? 28.398 12.521 -18.642 1.00 60.41 81 ASP A C 1
ATOM 629 O O . ASP A 1 81 ? 27.519 12.515 -17.777 1.00 60.41 81 ASP A O 1
ATOM 633 N N . GLY A 1 82 ? 28.248 11.833 -19.779 1.00 63.25 82 GLY A N 1
ATOM 634 C CA . GLY A 1 82 ? 27.020 11.117 -20.143 1.00 63.25 82 GLY A CA 1
ATOM 635 C C . GLY A 1 82 ? 26.727 9.889 -19.273 1.00 63.25 82 GLY A C 1
ATOM 636 O O . GLY A 1 82 ? 25.566 9.610 -18.971 1.00 63.25 82 GLY A O 1
ATOM 637 N N . LEU A 1 83 ? 27.755 9.170 -18.803 1.00 66.56 83 LEU A N 1
ATOM 638 C CA . LEU A 1 83 ? 27.574 7.977 -17.961 1.00 66.56 83 LEU A CA 1
ATOM 639 C C . LEU A 1 83 ? 27.045 8.348 -16.565 1.00 66.56 83 LEU A C 1
ATOM 641 O O . LEU A 1 83 ? 26.117 7.725 -16.053 1.00 66.56 83 LEU A O 1
ATOM 645 N N . MET A 1 84 ? 27.600 9.400 -15.960 1.00 69.50 84 MET A N 1
ATOM 646 C CA . MET A 1 84 ? 27.144 9.865 -14.649 1.00 69.50 84 MET A CA 1
ATOM 647 C C . MET A 1 84 ? 25.757 10.499 -14.740 1.00 69.50 84 MET A C 1
ATOM 649 O O . MET A 1 84 ? 24.913 10.222 -13.891 1.00 69.50 84 MET A O 1
ATOM 653 N N . ALA A 1 85 ? 25.471 11.259 -15.801 1.00 69.25 85 ALA A N 1
ATOM 654 C CA . ALA A 1 85 ? 24.138 11.806 -16.043 1.00 69.25 85 ALA A CA 1
ATOM 655 C C . ALA A 1 85 ? 23.079 10.708 -16.277 1.00 69.25 85 ALA A C 1
ATOM 657 O O . ALA A 1 85 ? 21.950 10.819 -15.798 1.00 69.25 85 ALA A O 1
ATOM 658 N N . THR A 1 86 ? 23.427 9.614 -16.961 1.00 66.62 86 THR A N 1
ATOM 659 C CA . THR A 1 86 ? 22.504 8.485 -17.190 1.00 66.62 86 THR A CA 1
ATOM 660 C C . THR A 1 86 ? 22.269 7.645 -15.942 1.00 66.62 86 THR A C 1
ATOM 662 O O . THR A 1 86 ? 21.131 7.265 -15.663 1.00 66.62 86 THR A O 1
ATOM 665 N N . LEU A 1 87 ? 23.312 7.380 -15.155 1.00 69.56 87 LEU A N 1
ATOM 666 C CA . LEU A 1 87 ? 23.157 6.715 -13.861 1.00 69.56 87 LEU A CA 1
ATOM 667 C C . LEU A 1 87 ? 22.347 7.580 -12.890 1.00 69.56 87 LEU A C 1
ATOM 669 O O . LEU A 1 87 ? 21.448 7.058 -12.233 1.00 69.56 87 LEU A O 1
ATOM 673 N N . ALA A 1 88 ? 22.605 8.891 -12.851 1.00 75.75 88 ALA A N 1
ATOM 674 C CA . ALA A 1 88 ? 21.872 9.837 -12.012 1.00 75.75 88 ALA A CA 1
ATOM 675 C C . ALA A 1 88 ? 20.395 9.959 -12.414 1.00 75.75 88 ALA A C 1
ATOM 677 O O . ALA A 1 88 ? 19.525 9.980 -11.550 1.00 75.75 88 ALA A O 1
ATOM 678 N N . THR A 1 89 ? 20.077 9.990 -13.710 1.00 73.44 89 THR A N 1
ATOM 679 C CA . THR A 1 89 ? 18.679 10.059 -14.176 1.00 7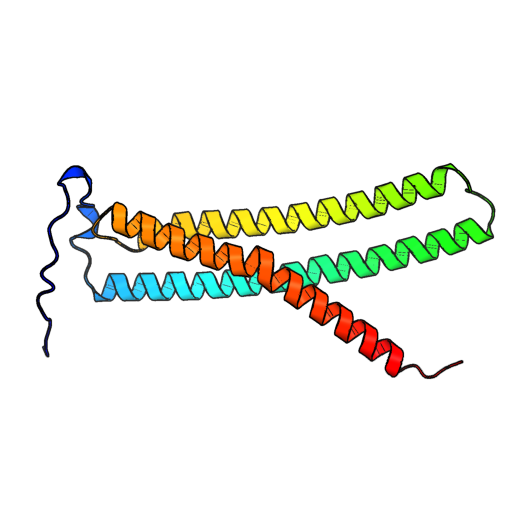3.44 89 THR A CA 1
ATOM 680 C C . THR A 1 89 ? 17.920 8.758 -13.922 1.00 73.44 89 THR A C 1
ATOM 682 O O . THR A 1 89 ? 16.779 8.803 -13.461 1.00 73.44 89 THR A O 1
ATOM 685 N N . LYS A 1 90 ? 18.547 7.592 -14.134 1.00 71.94 90 LYS A N 1
ATOM 686 C CA . LYS A 1 90 ? 17.933 6.291 -13.814 1.00 71.94 90 LYS A CA 1
ATOM 687 C C . LYS A 1 90 ? 17.709 6.111 -12.311 1.00 71.94 90 LYS A C 1
ATOM 689 O O . LYS A 1 90 ? 16.642 5.639 -11.912 1.00 71.94 90 LYS A O 1
ATOM 694 N N . SER A 1 91 ? 18.677 6.496 -11.478 1.00 76.06 91 SER A N 1
ATOM 695 C CA . SER A 1 91 ? 18.548 6.405 -10.020 1.00 76.06 91 SER A CA 1
ATOM 696 C C . SER A 1 91 ? 17.542 7.416 -9.469 1.00 76.06 91 SER A C 1
ATOM 698 O O . SER A 1 91 ? 16.743 7.049 -8.611 1.00 76.06 91 SER A O 1
ATOM 700 N N . ALA A 1 92 ? 17.492 8.638 -10.009 1.00 78.00 92 ALA A N 1
ATOM 701 C CA . ALA A 1 92 ? 16.484 9.634 -9.650 1.00 78.00 92 ALA A CA 1
ATOM 702 C C . ALA A 1 92 ? 15.066 9.162 -10.001 1.00 78.00 92 ALA A C 1
ATOM 704 O O . ALA A 1 92 ? 14.159 9.283 -9.178 1.00 78.00 92 ALA A O 1
ATOM 705 N N . LEU A 1 93 ? 14.874 8.557 -11.179 1.00 80.44 93 LEU A N 1
ATOM 706 C CA . LEU A 1 93 ? 13.583 7.996 -11.586 1.00 80.44 93 LEU A CA 1
ATOM 707 C C . LEU A 1 93 ? 13.166 6.825 -10.682 1.00 80.44 93 LEU A C 1
ATOM 709 O O . LEU A 1 93 ? 12.012 6.744 -10.261 1.00 80.44 93 LEU A O 1
ATOM 713 N N . ALA A 1 94 ? 14.107 5.939 -10.344 1.00 78.88 94 ALA A N 1
ATOM 714 C CA . ALA A 1 94 ? 13.859 4.846 -9.407 1.00 78.88 94 ALA A CA 1
ATOM 715 C C . ALA A 1 94 ? 13.529 5.359 -7.996 1.00 78.88 94 ALA A C 1
ATOM 717 O O . ALA A 1 94 ? 12.614 4.838 -7.358 1.00 78.88 94 ALA A O 1
ATOM 718 N N . GLY A 1 95 ? 14.220 6.405 -7.538 1.00 83.56 95 GLY A N 1
ATOM 719 C CA . GLY A 1 95 ? 13.949 7.074 -6.268 1.00 83.56 95 GLY A CA 1
ATOM 720 C C . GLY A 1 95 ? 12.567 7.723 -6.235 1.00 83.56 95 GLY A C 1
ATOM 721 O O . GLY A 1 95 ? 11.826 7.530 -5.274 1.00 83.56 95 GLY A O 1
ATOM 722 N N . ALA A 1 96 ? 12.171 8.418 -7.304 1.00 81.94 96 ALA A N 1
ATOM 723 C CA . ALA A 1 96 ? 10.841 9.013 -7.421 1.00 81.94 96 ALA A CA 1
ATOM 724 C C . ALA A 1 96 ? 9.733 7.945 -7.402 1.00 81.94 96 ALA A C 1
ATOM 726 O O . ALA A 1 96 ? 8.757 8.079 -6.664 1.00 81.94 96 ALA A O 1
ATOM 727 N N . ALA A 1 97 ? 9.912 6.849 -8.147 1.00 80.44 97 ALA A N 1
ATOM 728 C CA . ALA A 1 97 ? 8.986 5.718 -8.136 1.00 80.44 97 ALA A CA 1
ATOM 729 C C . ALA A 1 97 ? 8.871 5.083 -6.738 1.00 80.44 97 ALA A C 1
ATOM 731 O O . ALA A 1 97 ? 7.762 4.847 -6.256 1.00 80.44 97 ALA A O 1
ATOM 732 N N . ALA A 1 98 ? 10.001 4.864 -6.058 1.00 80.56 98 ALA A N 1
ATOM 733 C CA . ALA A 1 98 ? 10.029 4.356 -4.688 1.00 80.56 98 ALA A CA 1
ATOM 734 C C . ALA A 1 98 ? 9.352 5.317 -3.693 1.00 80.56 98 ALA A C 1
ATOM 736 O O . ALA A 1 98 ? 8.662 4.866 -2.778 1.00 80.56 98 ALA A O 1
ATOM 737 N N . GLY A 1 99 ? 9.495 6.629 -3.894 1.00 84.62 99 GLY A N 1
ATOM 738 C CA . GLY A 1 99 ? 8.838 7.658 -3.091 1.00 84.62 99 GLY A CA 1
ATOM 739 C C . GLY A 1 99 ? 7.316 7.619 -3.218 1.00 84.62 99 GLY A C 1
ATOM 740 O O . GLY A 1 99 ? 6.621 7.596 -2.204 1.00 84.62 99 GLY A O 1
ATOM 741 N N . VAL A 1 100 ? 6.790 7.528 -4.445 1.00 84.31 100 VAL A N 1
ATOM 742 C CA . VAL A 1 100 ? 5.341 7.399 -4.691 1.00 84.31 100 VAL A CA 1
ATOM 743 C C . VAL A 1 100 ? 4.795 6.126 -4.046 1.00 84.31 100 VAL A C 1
ATOM 745 O O . VAL A 1 100 ? 3.802 6.171 -3.323 1.00 84.31 100 VAL A O 1
ATOM 748 N N . ILE A 1 101 ? 5.483 5.002 -4.248 1.00 81.12 101 ILE A N 1
ATOM 749 C CA . ILE A 1 101 ? 5.140 3.703 -3.656 1.00 81.12 101 ILE A CA 1
ATOM 750 C C . ILE A 1 101 ? 5.087 3.774 -2.120 1.00 81.12 101 ILE A C 1
ATOM 752 O O . ILE A 1 101 ? 4.127 3.310 -1.495 1.00 81.12 101 ILE A O 1
ATOM 756 N N . SER A 1 102 ? 6.103 4.384 -1.509 1.00 83.88 102 SER A N 1
ATOM 757 C CA . SER A 1 102 ? 6.180 4.540 -0.054 1.00 83.88 102 SER A CA 1
ATOM 758 C C . SER A 1 102 ? 5.067 5.455 0.458 1.00 83.88 102 SER A C 1
ATOM 760 O O . SER A 1 102 ? 4.417 5.131 1.448 1.00 83.88 102 SER A O 1
ATOM 762 N N . GLY A 1 103 ? 4.786 6.553 -0.250 1.00 85.19 103 GLY A N 1
ATOM 763 C CA . GLY A 1 103 ? 3.708 7.482 0.090 1.00 85.19 103 GLY A CA 1
ATOM 764 C C . GLY A 1 103 ? 2.327 6.824 0.068 1.00 85.19 103 GLY A C 1
ATOM 765 O O . GLY A 1 103 ? 1.558 6.985 1.014 1.00 85.19 103 GLY A O 1
ATOM 766 N N . VAL A 1 104 ? 2.034 6.015 -0.956 1.00 84.38 104 VAL A N 1
ATOM 767 C CA . VAL A 1 104 ? 0.784 5.237 -1.027 1.00 84.38 104 VAL A CA 1
ATOM 768 C C . VAL A 1 104 ? 0.692 4.242 0.132 1.00 84.38 104 VAL A C 1
ATOM 770 O O . VAL A 1 104 ? -0.355 4.134 0.767 1.00 84.38 104 VAL A O 1
ATOM 773 N N . SER A 1 105 ? 1.790 3.558 0.461 1.00 83.25 105 SER A N 1
ATOM 774 C CA . SER A 1 105 ? 1.820 2.601 1.576 1.00 83.25 105 SER A CA 1
ATOM 775 C C . SER A 1 105 ? 1.541 3.282 2.922 1.00 83.25 105 SER A C 1
ATOM 777 O O . SER A 1 105 ? 0.746 2.780 3.715 1.00 83.25 105 SER A O 1
ATOM 779 N N . VAL A 1 106 ? 2.123 4.463 3.156 1.00 87.06 106 VAL A N 1
ATOM 780 C CA . VAL A 1 106 ? 1.847 5.281 4.350 1.00 87.06 106 VAL A CA 1
ATOM 781 C C . VAL A 1 106 ? 0.384 5.727 4.387 1.00 87.06 106 VAL A C 1
ATOM 783 O O . VAL A 1 106 ? -0.243 5.653 5.443 1.00 87.06 106 VAL A O 1
ATOM 786 N N . ALA A 1 107 ? -0.189 6.133 3.251 1.00 86.81 107 ALA A N 1
ATOM 787 C CA . ALA A 1 107 ? -1.593 6.537 3.173 1.00 86.81 107 ALA A CA 1
ATOM 788 C C . ALA A 1 107 ? -2.555 5.385 3.515 1.00 86.81 107 ALA A C 1
ATOM 790 O O . ALA A 1 107 ? -3.520 5.595 4.250 1.00 86.81 107 ALA A O 1
ATOM 791 N N . VAL A 1 108 ? -2.271 4.161 3.051 1.00 85.38 108 VAL A N 1
ATOM 792 C CA . VAL A 1 108 ? -3.056 2.964 3.406 1.00 85.38 108 VAL A CA 1
ATOM 793 C C . VAL A 1 108 ? -2.975 2.686 4.909 1.00 85.38 108 VAL A C 1
ATOM 795 O O . VAL A 1 108 ? -4.002 2.447 5.540 1.00 85.38 108 VAL A O 1
ATOM 798 N N . VAL A 1 109 ? -1.783 2.766 5.507 1.00 85.69 109 VAL A N 1
ATOM 799 C CA . VAL A 1 109 ? -1.609 2.565 6.957 1.00 85.69 109 VAL A CA 1
ATOM 800 C C . VAL A 1 109 ? -2.346 3.639 7.762 1.00 85.69 109 VAL A C 1
ATOM 802 O O . VAL A 1 109 ? -3.042 3.311 8.722 1.00 85.69 109 VAL A O 1
ATOM 805 N N . ALA A 1 110 ? -2.252 4.908 7.357 1.00 87.56 110 ALA A N 1
ATOM 806 C CA . ALA A 1 110 ? -2.971 6.006 8.000 1.00 87.56 110 ALA A CA 1
ATOM 807 C C . ALA A 1 110 ? -4.494 5.816 7.920 1.00 87.56 110 ALA A C 1
ATOM 809 O O . ALA A 1 110 ? -5.204 6.034 8.904 1.00 87.56 110 ALA A O 1
ATOM 810 N N . PHE A 1 111 ? -4.995 5.344 6.775 1.00 87.50 111 PHE A N 1
ATOM 811 C CA . PHE A 1 111 ? -6.402 4.994 6.621 1.00 87.50 111 PHE A CA 1
ATOM 812 C C . PHE A 1 111 ? -6.809 3.850 7.556 1.00 87.50 111 PHE A C 1
ATOM 814 O O . PHE A 1 111 ? -7.811 3.976 8.253 1.00 87.50 111 PHE A O 1
ATOM 821 N N . LEU A 1 112 ? -6.031 2.765 7.627 1.00 85.62 112 LEU A N 1
ATOM 822 C CA . LEU A 1 112 ? -6.315 1.637 8.525 1.00 85.62 112 LEU A CA 1
ATOM 823 C C . LEU A 1 112 ? -6.326 2.060 9.995 1.00 85.62 112 LEU A C 1
ATOM 825 O O . LEU A 1 112 ? -7.181 1.610 10.758 1.00 85.62 112 LEU A O 1
ATOM 829 N N . PHE A 1 113 ? -5.424 2.963 10.381 1.00 84.50 113 PHE A N 1
ATOM 830 C CA . PHE A 1 113 ? -5.419 3.553 11.714 1.00 84.50 113 PHE A CA 1
ATOM 831 C C . PHE A 1 113 ? -6.726 4.307 11.983 1.00 84.50 113 PHE A C 1
ATOM 833 O O . PHE A 1 113 ? -7.394 4.049 12.985 1.00 84.50 113 PHE A O 1
ATOM 840 N N . SER A 1 114 ? -7.149 5.164 11.049 1.00 85.75 114 SER A N 1
ATOM 841 C CA . SER A 1 114 ? -8.419 5.888 11.156 1.00 85.75 114 SER A CA 1
ATOM 842 C C . SER A 1 114 ? -9.638 4.963 11.141 1.00 85.75 114 SER A C 1
ATOM 844 O O . SER A 1 114 ? -10.605 5.239 11.836 1.00 85.75 114 SER A O 1
ATOM 846 N N . ALA A 1 115 ? -9.617 3.881 10.366 1.00 83.81 115 ALA A N 1
ATOM 847 C CA . ALA A 1 115 ? -10.725 2.937 10.270 1.00 83.81 115 ALA A CA 1
ATOM 848 C C . ALA A 1 115 ? -10.850 2.062 11.529 1.00 83.81 115 ALA A C 1
ATOM 850 O O . ALA A 1 115 ? -11.953 1.677 11.914 1.00 83.81 115 ALA A O 1
ATOM 851 N N . SER A 1 116 ? -9.731 1.790 12.211 1.00 82.44 116 SER A N 1
ATOM 852 C CA . SER A 1 116 ? -9.708 0.972 13.429 1.00 82.44 116 SER A CA 1
ATOM 853 C C . SER A 1 116 ? -10.494 1.586 14.592 1.00 82.44 116 SER A C 1
ATOM 855 O O . SER A 1 116 ? -11.036 0.852 15.422 1.00 82.44 116 SER A O 1
ATOM 857 N N . THR A 1 117 ? -10.594 2.920 14.643 1.00 81.75 117 THR A N 1
ATOM 858 C CA . THR A 1 117 ? -11.364 3.630 15.674 1.00 81.75 117 THR A CA 1
ATOM 859 C C . THR A 1 117 ? -12.867 3.434 15.482 1.00 81.75 117 THR A C 1
ATOM 861 O O . THR A 1 117 ? -13.614 3.442 16.455 1.00 81.75 117 THR A O 1
ATOM 864 N N . TRP A 1 118 ? -13.318 3.170 14.252 1.00 82.06 118 TRP A N 1
ATOM 865 C CA . TRP A 1 118 ? -14.733 2.968 13.934 1.00 82.06 118 TRP A CA 1
ATOM 866 C C . TRP A 1 118 ? -15.244 1.571 14.303 1.00 82.06 118 TRP A C 1
ATOM 868 O O . TRP A 1 118 ? -16.446 1.371 14.454 1.00 82.06 118 TRP A O 1
ATOM 878 N N . GLU A 1 119 ? -14.356 0.589 14.478 1.00 78.56 119 GLU A N 1
ATOM 879 C CA . GLU A 1 119 ? -14.734 -0.818 14.684 1.00 78.56 119 GLU A CA 1
ATOM 880 C C . GLU A 1 119 ? -15.336 -1.134 16.058 1.00 78.56 119 GLU A C 1
ATOM 882 O O . GLU A 1 119 ? -15.834 -2.245 16.266 1.00 78.56 119 GLU A O 1
ATOM 887 N N . GLY A 1 120 ? -15.316 -0.176 16.985 1.00 78.56 120 GLY A N 1
ATOM 888 C CA . GLY A 1 120 ? -16.060 -0.282 18.235 1.00 78.56 120 GLY A CA 1
ATOM 889 C C . GLY A 1 120 ? -15.577 -1.415 19.145 1.00 78.56 120 GLY A C 1
ATOM 890 O O . GLY A 1 120 ? -16.384 -2.208 19.637 1.00 78.56 120 GLY A O 1
ATOM 891 N N . HIS A 1 121 ? -14.260 -1.549 19.334 1.00 83.19 121 HIS A N 1
ATOM 892 C CA . HIS A 1 121 ? -13.692 -2.550 20.241 1.00 83.19 121 HIS A CA 1
ATOM 893 C C . HIS A 1 121 ? -14.033 -2.210 21.698 1.00 83.19 121 HIS A C 1
ATOM 895 O O . HIS A 1 121 ? -13.992 -1.052 22.097 1.00 83.19 121 HIS A O 1
ATOM 901 N N . ALA A 1 122 ? -14.358 -3.228 22.500 1.00 79.81 122 ALA A N 1
ATOM 902 C CA . ALA A 1 122 ? -14.720 -3.044 23.909 1.00 79.81 122 ALA A CA 1
ATOM 903 C C . ALA A 1 122 ? -13.508 -2.759 24.815 1.00 79.81 122 ALA A C 1
ATOM 905 O O . ALA A 1 122 ? -13.667 -2.197 25.895 1.00 79.81 122 ALA A O 1
ATOM 906 N N . THR A 1 123 ? -12.305 -3.162 24.388 1.00 84.12 123 THR A N 1
ATOM 907 C CA . THR A 1 123 ? -11.064 -2.973 25.146 1.00 84.12 123 THR A CA 1
ATOM 908 C C . THR A 1 123 ? -9.968 -2.404 24.260 1.00 84.12 123 THR A C 1
ATOM 910 O O . THR A 1 123 ? -9.862 -2.779 23.084 1.00 84.12 123 THR A O 1
ATOM 913 N N . GLN A 1 124 ? -9.128 -1.544 24.835 1.00 84.50 124 GLN A N 1
ATOM 914 C CA . GLN A 1 124 ? -7.997 -0.941 24.130 1.00 84.50 124 GLN A CA 1
ATOM 915 C C . GLN A 1 124 ? -7.016 -2.011 23.628 1.00 84.50 124 GLN A C 1
ATOM 917 O O . GLN A 1 124 ? -6.629 -2.007 22.464 1.00 84.50 124 GLN A O 1
ATOM 922 N N . THR A 1 125 ? -6.696 -3.011 24.451 1.00 86.94 125 THR A N 1
ATOM 923 C CA . THR A 1 125 ? -5.765 -4.085 24.066 1.00 86.94 125 THR A CA 1
ATOM 924 C C . THR A 1 125 ? -6.255 -4.882 22.854 1.00 86.94 125 THR A C 1
ATOM 926 O O . THR A 1 125 ? -5.467 -5.208 21.968 1.00 86.94 125 THR A O 1
ATOM 929 N N . ARG A 1 126 ? -7.560 -5.191 22.767 1.00 81.56 126 ARG A N 1
ATOM 930 C CA . ARG A 1 126 ? -8.114 -5.884 21.588 1.00 81.56 126 ARG A CA 1
ATOM 931 C C . ARG A 1 126 ? -8.098 -4.991 20.351 1.00 81.56 126 ARG A C 1
ATOM 933 O O . ARG A 1 126 ? -7.892 -5.502 19.252 1.00 81.56 126 ARG A O 1
ATOM 940 N N . GLN A 1 127 ? -8.311 -3.686 20.521 1.00 84.56 127 GLN A N 1
ATOM 941 C CA . GLN A 1 127 ? -8.195 -2.723 19.429 1.00 84.56 127 GLN A CA 1
ATOM 942 C C . GLN A 1 127 ? -6.769 -2.701 18.876 1.00 84.56 127 GLN A C 1
ATOM 944 O O . GLN A 1 127 ? -6.587 -2.842 17.670 1.00 84.56 127 GLN A O 1
ATOM 949 N N . GLU A 1 128 ? -5.769 -2.595 19.750 1.00 85.12 128 GLU A N 1
ATOM 950 C CA . GLU A 1 128 ? -4.355 -2.577 19.371 1.00 85.12 128 GLU A CA 1
ATOM 951 C C . GLU A 1 128 ? -3.942 -3.879 18.675 1.00 85.12 128 GLU A C 1
ATOM 953 O O . GLU A 1 128 ? -3.348 -3.839 17.601 1.00 85.12 128 GLU A O 1
ATOM 958 N N . GLN A 1 129 ? -4.325 -5.042 19.212 1.00 87.44 129 GLN A N 1
ATOM 959 C CA . GLN A 1 129 ? -4.036 -6.340 18.586 1.00 87.44 129 GLN A CA 1
ATOM 960 C C . GLN A 1 129 ? -4.645 -6.470 17.182 1.00 87.44 129 GLN A C 1
ATOM 962 O O . GLN A 1 129 ? -3.969 -6.909 16.250 1.00 87.44 129 GLN A O 1
ATOM 967 N N . SER A 1 130 ? -5.910 -6.070 17.020 1.00 84.12 130 SER A N 1
ATOM 968 C CA . SER A 1 130 ? -6.600 -6.072 15.723 1.00 84.12 130 SER A CA 1
ATOM 969 C C . SER A 1 130 ? -5.926 -5.120 14.733 1.00 84.12 130 SER A C 1
ATOM 971 O O . SER A 1 130 ? -5.695 -5.470 13.576 1.00 84.12 130 SER A O 1
ATOM 973 N N . LEU A 1 131 ? -5.542 -3.933 15.203 1.00 85.25 131 LEU A N 1
ATOM 974 C CA . LEU A 1 131 ? -4.827 -2.935 14.417 1.00 85.25 131 LEU A CA 1
ATOM 975 C C . LEU A 1 131 ? -3.471 -3.468 13.940 1.00 85.25 131 LEU A C 1
ATOM 977 O O . LEU A 1 131 ? -3.169 -3.371 12.750 1.00 85.25 131 LEU A O 1
ATOM 981 N N . PHE A 1 132 ? -2.676 -4.083 14.820 1.00 88.31 132 PHE A N 1
ATOM 982 C CA . PHE A 1 132 ? -1.389 -4.675 14.444 1.00 88.31 132 PHE A CA 1
ATOM 983 C C . PHE A 1 132 ? -1.544 -5.797 13.416 1.00 88.31 132 PHE A C 1
ATOM 985 O O . PHE A 1 132 ? -0.780 -5.851 12.449 1.00 88.31 132 PHE A O 1
ATOM 992 N N . ALA A 1 133 ? -2.550 -6.660 13.575 1.00 85.75 133 ALA A N 1
ATOM 993 C CA . ALA A 1 133 ? -2.853 -7.700 12.596 1.00 85.75 133 ALA A CA 1
ATOM 994 C C . ALA A 1 133 ? -3.160 -7.099 11.213 1.00 85.75 133 ALA A C 1
ATOM 996 O O . ALA A 1 133 ? -2.539 -7.485 10.226 1.00 85.75 133 ALA A O 1
ATOM 997 N N . LYS A 1 134 ? -4.023 -6.080 11.141 1.00 84.06 134 LYS A N 1
ATOM 998 C CA . LYS A 1 134 ? -4.391 -5.434 9.868 1.00 84.06 134 LYS A CA 1
ATOM 999 C C . LYS A 1 134 ? -3.234 -4.693 9.217 1.00 84.06 134 LYS A C 1
ATOM 1001 O O . LYS A 1 134 ? -3.055 -4.776 8.005 1.00 84.06 134 LYS A O 1
ATOM 1006 N N . ILE A 1 135 ? -2.443 -3.967 10.008 1.00 86.19 135 ILE A N 1
ATOM 1007 C CA . ILE A 1 135 ? -1.276 -3.246 9.494 1.00 86.19 135 ILE A CA 1
ATOM 1008 C C . ILE A 1 135 ? -0.230 -4.238 8.985 1.00 86.19 135 ILE A C 1
ATOM 1010 O O . ILE A 1 135 ? 0.290 -4.050 7.889 1.00 86.19 135 ILE A O 1
ATOM 1014 N N . SER A 1 136 ? 0.067 -5.297 9.742 1.00 89.12 136 SER A N 1
ATOM 1015 C CA . SER A 1 136 ? 1.038 -6.309 9.310 1.00 89.12 136 SER A CA 1
ATOM 1016 C C . SER A 1 136 ? 0.593 -7.032 8.039 1.00 89.12 136 SER A C 1
ATOM 1018 O O . SER A 1 136 ? 1.408 -7.202 7.134 1.00 89.12 136 SER A O 1
ATOM 1020 N N . GLU A 1 137 ? -0.693 -7.367 7.914 1.00 84.88 137 GLU A N 1
ATOM 1021 C CA . GLU A 1 137 ? -1.258 -7.951 6.697 1.00 84.88 137 GLU A CA 1
ATOM 1022 C C . GLU A 1 137 ? -1.138 -6.986 5.507 1.00 84.88 137 GLU A C 1
ATOM 1024 O O . GLU A 1 137 ? -0.586 -7.341 4.464 1.00 84.88 137 GLU A O 1
ATOM 1029 N N . ALA A 1 138 ? -1.562 -5.731 5.672 1.00 81.69 138 ALA A N 1
ATOM 1030 C CA . ALA A 1 138 ? -1.485 -4.725 4.616 1.00 81.69 138 ALA A CA 1
ATOM 1031 C C . ALA A 1 138 ? -0.040 -4.431 4.179 1.00 81.69 138 ALA A C 1
ATOM 1033 O O . ALA A 1 138 ? 0.218 -4.254 2.985 1.00 81.69 138 ALA A O 1
ATOM 1034 N N . LEU A 1 139 ? 0.909 -4.397 5.120 1.00 83.56 139 LEU A N 1
ATOM 1035 C CA . LEU A 1 139 ? 2.336 -4.246 4.827 1.00 83.56 139 LEU A CA 1
ATOM 1036 C C . LEU A 1 139 ? 2.886 -5.474 4.106 1.00 83.56 139 LEU A C 1
ATOM 1038 O O . LEU A 1 139 ? 3.609 -5.319 3.125 1.00 83.56 139 LEU A O 1
ATOM 1042 N N . TYR A 1 140 ? 2.525 -6.681 4.542 1.00 85.94 140 TYR A N 1
ATOM 1043 C CA . TYR A 1 140 ? 2.944 -7.917 3.887 1.00 85.94 140 TYR A CA 1
ATOM 1044 C C . TYR A 1 140 ? 2.501 -7.942 2.420 1.00 85.94 140 TYR A C 1
ATOM 1046 O O . TYR A 1 140 ? 3.319 -8.172 1.525 1.00 85.94 140 TYR A O 1
ATOM 1054 N N . PHE A 1 141 ? 1.238 -7.606 2.146 1.00 82.62 141 PHE A N 1
ATOM 1055 C CA . PHE A 1 141 ? 0.757 -7.527 0.773 1.00 82.62 141 PHE A CA 1
ATOM 1056 C C . PHE A 1 141 ? 1.448 -6.410 -0.023 1.00 82.62 141 PHE A C 1
ATOM 1058 O O . PHE A 1 141 ? 1.999 -6.687 -1.087 1.00 82.62 141 PHE A O 1
ATOM 1065 N N . ASN A 1 142 ? 1.473 -5.171 0.479 1.00 79.38 142 ASN A N 1
ATOM 1066 C CA . ASN A 1 142 ? 1.980 -4.024 -0.286 1.00 79.38 142 ASN A CA 1
ATOM 1067 C C . ASN A 1 142 ? 3.506 -4.015 -0.479 1.00 79.38 142 ASN A C 1
ATOM 1069 O O . ASN A 1 142 ? 3.979 -3.527 -1.504 1.00 79.38 142 ASN A O 1
ATOM 1073 N N . ILE A 1 143 ? 4.283 -4.520 0.483 1.00 80.44 143 ILE A N 1
ATOM 1074 C CA . ILE A 1 143 ? 5.756 -4.471 0.442 1.00 80.44 143 ILE A CA 1
ATOM 1075 C C . ILE A 1 143 ? 6.344 -5.750 -0.150 1.00 80.44 143 ILE A C 1
ATOM 1077 O O . ILE A 1 143 ? 7.348 -5.684 -0.856 1.00 80.44 143 ILE A O 1
ATOM 1081 N N . VAL A 1 144 ? 5.745 -6.912 0.122 1.00 83.06 144 VAL A N 1
ATOM 1082 C CA . VAL A 1 144 ? 6.309 -8.200 -0.305 1.00 83.06 144 VAL A CA 1
ATOM 1083 C C . VAL A 1 144 ? 5.588 -8.717 -1.542 1.00 83.06 144 VAL A C 1
ATOM 1085 O O . VAL A 1 144 ? 6.204 -8.855 -2.599 1.00 83.06 144 VAL A O 1
ATOM 1088 N N . LEU A 1 145 ? 4.283 -8.978 -1.447 1.00 82.94 145 LEU A N 1
ATOM 1089 C CA . LEU A 1 145 ? 3.561 -9.667 -2.522 1.00 82.94 145 LEU A CA 1
ATOM 1090 C C . LEU A 1 145 ? 3.373 -8.807 -3.771 1.00 82.94 145 LEU A C 1
ATOM 1092 O O . LEU A 1 145 ? 3.596 -9.298 -4.876 1.00 82.94 145 LEU A O 1
ATOM 1096 N N . VAL A 1 146 ? 2.997 -7.537 -3.618 1.00 82.88 146 VAL A N 1
ATOM 1097 C CA . VAL A 1 146 ? 2.751 -6.642 -4.756 1.00 82.88 146 VAL A CA 1
ATOM 1098 C C . VAL A 1 146 ? 4.022 -6.445 -5.596 1.00 82.88 146 VAL A C 1
ATOM 1100 O O . VAL A 1 146 ? 3.958 -6.699 -6.799 1.00 82.88 146 VAL A O 1
ATOM 1103 N N . PRO A 1 147 ? 5.198 -6.085 -5.040 1.00 79.44 147 PRO A N 1
ATOM 1104 C CA . PRO A 1 147 ? 6.405 -5.911 -5.848 1.00 79.44 147 PRO A CA 1
ATOM 1105 C C . PRO A 1 147 ? 6.876 -7.198 -6.525 1.00 79.44 147 PRO A C 1
ATOM 1107 O O . PRO A 1 147 ? 7.294 -7.146 -7.683 1.00 79.44 147 PRO A O 1
ATOM 1110 N N . ILE A 1 148 ? 6.777 -8.345 -5.841 1.00 84.12 148 ILE A N 1
ATOM 1111 C CA . ILE A 1 148 ? 7.120 -9.652 -6.418 1.00 84.12 148 ILE A CA 1
ATOM 1112 C C . ILE A 1 148 ? 6.165 -9.990 -7.565 1.00 84.12 148 ILE A C 1
ATOM 1114 O O . ILE A 1 148 ? 6.617 -10.336 -8.655 1.00 84.12 148 ILE A O 1
ATOM 1118 N N . GLY A 1 149 ? 4.857 -9.843 -7.347 1.00 83.12 149 GLY A N 1
ATOM 1119 C CA . GLY A 1 149 ? 3.834 -10.122 -8.351 1.00 83.12 149 GLY A CA 1
ATOM 1120 C C . GLY A 1 149 ? 3.976 -9.233 -9.584 1.00 83.12 149 GLY A C 1
ATOM 1121 O O . GLY A 1 149 ? 3.974 -9.733 -10.705 1.00 83.12 149 GLY A O 1
ATOM 1122 N N . VAL A 1 150 ? 4.185 -7.928 -9.387 1.00 81.69 150 VAL A N 1
ATOM 1123 C CA . VAL A 1 150 ? 4.429 -6.974 -10.480 1.00 81.69 150 VAL A CA 1
ATOM 1124 C C . VAL A 1 150 ? 5.726 -7.303 -11.225 1.00 81.69 150 VAL A C 1
ATOM 1126 O O . VAL A 1 150 ? 5.742 -7.294 -12.454 1.00 81.69 150 VAL A O 1
ATOM 1129 N N . GLY A 1 151 ? 6.808 -7.629 -10.511 1.00 80.69 151 GLY A N 1
ATOM 1130 C CA . GLY A 1 151 ? 8.088 -7.998 -11.122 1.00 80.69 151 GLY A CA 1
ATOM 1131 C C . GLY A 1 151 ? 8.005 -9.281 -11.953 1.00 80.69 151 GLY A C 1
ATOM 1132 O O . GLY A 1 151 ? 8.520 -9.325 -13.073 1.00 80.69 151 GLY A O 1
ATOM 1133 N N . ALA A 1 152 ? 7.312 -10.300 -11.442 1.00 83.56 152 ALA A N 1
ATOM 1134 C CA . ALA A 1 152 ? 7.061 -11.549 -12.154 1.00 83.56 152 ALA A CA 1
ATOM 1135 C C . ALA A 1 152 ? 6.163 -11.333 -13.381 1.00 83.56 152 ALA A C 1
ATOM 1137 O O . ALA A 1 152 ? 6.474 -11.834 -14.460 1.00 83.5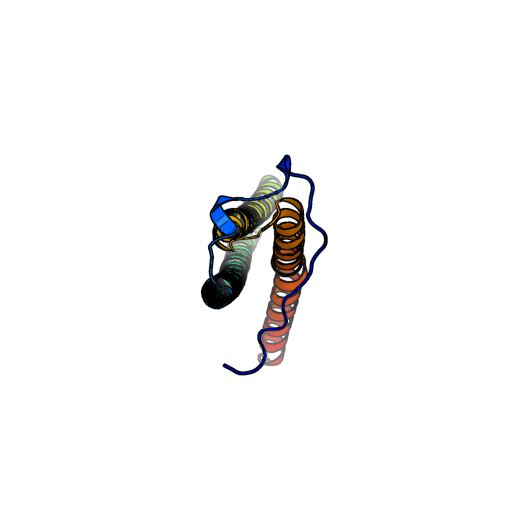6 152 ALA A O 1
ATOM 1138 N N . PHE A 1 153 ? 5.097 -10.538 -13.241 1.00 83.56 153 PHE A N 1
ATOM 1139 C CA . PHE A 1 153 ? 4.181 -10.209 -14.333 1.00 83.56 153 PHE A CA 1
ATOM 1140 C C . PHE A 1 153 ? 4.889 -9.481 -15.480 1.00 83.56 153 PHE A C 1
ATOM 1142 O O . PHE A 1 153 ? 4.773 -9.891 -16.633 1.00 83.56 153 PHE A O 1
ATOM 1149 N N . LEU A 1 154 ? 5.673 -8.444 -15.170 1.00 78.88 154 LEU A N 1
ATOM 1150 C CA . LEU A 1 154 ? 6.436 -7.705 -16.179 1.00 78.88 154 LEU A CA 1
ATOM 1151 C C . LEU A 1 154 ? 7.481 -8.595 -16.862 1.00 78.88 154 LEU A C 1
ATOM 1153 O O . LEU A 1 154 ? 7.617 -8.550 -18.081 1.00 78.88 154 LEU A O 1
ATOM 1157 N N . SER A 1 155 ? 8.177 -9.443 -16.099 1.00 79.94 155 SER A N 1
ATOM 1158 C CA . SER A 1 155 ? 9.175 -10.372 -16.651 1.00 79.94 155 SER A CA 1
ATOM 1159 C C . SER A 1 155 ? 8.544 -11.408 -17.587 1.00 79.94 155 SER A C 1
ATOM 1161 O O . SER A 1 155 ? 9.104 -11.720 -18.640 1.00 79.94 155 SER A O 1
ATOM 1163 N N . TYR A 1 156 ? 7.362 -11.917 -17.228 1.00 83.44 156 TYR A N 1
ATOM 1164 C CA . TYR A 1 156 ? 6.588 -12.820 -18.076 1.00 83.44 156 TYR A CA 1
ATOM 1165 C C . TYR A 1 156 ? 6.127 -12.131 -19.365 1.00 83.44 156 TYR A C 1
ATOM 1167 O O . TYR A 1 156 ? 6.300 -12.687 -20.448 1.00 83.44 156 TYR A O 1
ATOM 1175 N N . HIS A 1 157 ? 5.597 -10.908 -19.265 1.00 79.19 157 HIS A N 1
ATOM 1176 C CA . HIS A 1 157 ? 5.083 -10.182 -20.424 1.00 79.19 157 HIS A CA 1
ATOM 1177 C C . HIS A 1 157 ? 6.188 -9.860 -21.440 1.00 79.19 157 HIS A C 1
ATOM 1179 O O . HIS A 1 157 ? 6.047 -10.183 -22.618 1.00 79.19 157 HIS A O 1
ATOM 1185 N N . VAL A 1 158 ? 7.337 -9.360 -20.976 1.00 73.31 158 VAL A N 1
ATOM 1186 C CA . VAL A 1 158 ? 8.508 -9.106 -21.837 1.00 73.31 158 VAL A CA 1
ATOM 1187 C C . VAL A 1 158 ? 9.005 -10.394 -22.506 1.00 73.31 158 VAL A C 1
ATOM 1189 O O . VAL A 1 158 ? 9.322 -10.398 -23.694 1.00 73.31 158 VAL A O 1
ATOM 1192 N N . SER A 1 159 ? 9.030 -11.515 -21.774 1.00 74.81 159 SER A N 1
ATOM 1193 C CA . SER A 1 159 ? 9.432 -12.810 -22.344 1.00 74.81 159 SER A CA 1
ATOM 1194 C C . SER A 1 159 ? 8.462 -13.291 -23.428 1.00 74.81 159 SER A C 1
ATOM 1196 O O . SER A 1 159 ? 8.892 -13.894 -24.409 1.00 74.81 159 SER A O 1
ATOM 1198 N N . SER A 1 160 ? 7.161 -13.020 -23.268 1.00 75.00 160 SER A N 1
ATOM 1199 C CA . SER A 1 160 ? 6.152 -13.389 -24.264 1.00 75.00 160 SER A CA 1
ATOM 1200 C C . SER A 1 160 ? 6.263 -12.573 -25.554 1.00 75.00 160 SER A C 1
ATOM 1202 O O . SER A 1 160 ? 6.122 -13.148 -26.629 1.00 75.00 160 SER A O 1
ATOM 1204 N N . GLU A 1 161 ? 6.602 -11.283 -25.465 1.00 69.12 161 GLU A N 1
ATOM 1205 C CA . GLU A 1 161 ? 6.791 -10.424 -26.643 1.00 69.12 161 GLU A CA 1
ATOM 1206 C C . GLU A 1 161 ? 8.016 -10.843 -27.474 1.00 69.12 161 GLU A C 1
ATOM 1208 O O . GLU A 1 161 ? 7.938 -10.903 -28.701 1.00 69.12 161 GLU A O 1
ATOM 1213 N N . HIS A 1 162 ? 9.128 -11.226 -26.832 1.00 58.66 162 HIS A N 1
ATOM 1214 C CA . HIS A 1 162 ? 10.323 -11.723 -27.534 1.00 58.66 162 HIS A CA 1
ATOM 1215 C C . HIS A 1 162 ? 10.135 -13.082 -28.225 1.00 58.66 162 HIS A C 1
ATOM 1217 O O . HIS A 1 162 ? 10.838 -13.378 -29.185 1.00 58.66 162 HIS A O 1
ATOM 1223 N N . LEU A 1 163 ? 9.195 -13.912 -27.768 1.00 59.75 163 LEU A N 1
ATOM 1224 C CA . LEU A 1 163 ? 8.873 -15.190 -28.416 1.00 59.75 163 LEU A CA 1
ATOM 1225 C C . LEU A 1 163 ? 7.958 -15.026 -29.638 1.00 59.75 163 LEU A C 1
ATOM 1227 O O . LEU A 1 163 ? 7.923 -15.911 -30.492 1.00 59.75 163 LEU A O 1
ATOM 1231 N N . SER A 1 164 ? 7.226 -13.913 -29.728 1.00 60.94 164 SER A N 1
ATOM 1232 C CA . SER A 1 164 ? 6.310 -13.621 -30.835 1.00 60.94 164 SER A CA 1
ATOM 1233 C C . SER A 1 164 ? 6.939 -12.888 -32.021 1.00 60.94 164 SER A C 1
ATOM 1235 O O . SER A 1 164 ? 6.269 -12.776 -33.045 1.00 60.94 164 SER A O 1
ATOM 1237 N N . ASP A 1 165 ? 8.195 -12.438 -31.921 1.00 48.41 165 ASP A N 1
ATOM 1238 C CA . ASP A 1 165 ? 8.884 -11.710 -32.995 1.00 48.41 165 ASP A CA 1
ATOM 1239 C C . ASP A 1 165 ? 10.058 -12.534 -33.572 1.00 48.41 165 ASP A C 1
ATOM 1241 O O . ASP A 1 165 ? 11.220 -12.336 -33.211 1.00 48.41 165 ASP A O 1
ATOM 1245 N N . PRO A 1 166 ? 9.789 -13.532 -34.441 1.00 50.88 166 PRO A N 1
ATOM 1246 C CA . PRO A 1 166 ? 10.825 -14.260 -35.151 1.00 50.88 166 PRO A CA 1
ATOM 1247 C C . PRO A 1 166 ? 11.242 -13.454 -36.386 1.00 50.88 166 PRO A C 1
ATOM 1249 O O . PRO A 1 166 ? 10.877 -13.798 -37.511 1.00 50.88 166 PRO A O 1
ATOM 1252 N N . SER A 1 167 ? 12.018 -12.388 -36.206 1.00 50.50 167 SER A N 1
ATOM 1253 C CA . SER A 1 167 ? 12.778 -11.820 -37.323 1.00 50.50 167 SER A CA 1
ATOM 1254 C C . SER A 1 167 ? 14.268 -11.705 -36.981 1.00 50.50 167 SER A C 1
ATOM 1256 O O . SER A 1 167 ? 14.586 -11.220 -35.895 1.00 50.50 167 SER A O 1
ATOM 1258 N N . PRO A 1 168 ? 15.150 -12.203 -37.871 1.00 50.31 168 PRO A N 1
ATOM 1259 C CA . PRO A 1 168 ? 16.597 -12.321 -37.674 1.00 50.31 168 PRO A CA 1
ATOM 1260 C C . PRO A 1 168 ? 17.350 -10.986 -37.664 1.00 50.31 168 PRO A C 1
ATOM 1262 O O . PRO A 1 168 ? 16.860 -10.014 -38.281 1.00 50.31 168 PRO A O 1
#